Protein AF-A0A1N7TE26-F1 (afdb_monomer)

Mean predicted aligned error: 8.83 Å

Sequence (42 aa):
MVNPG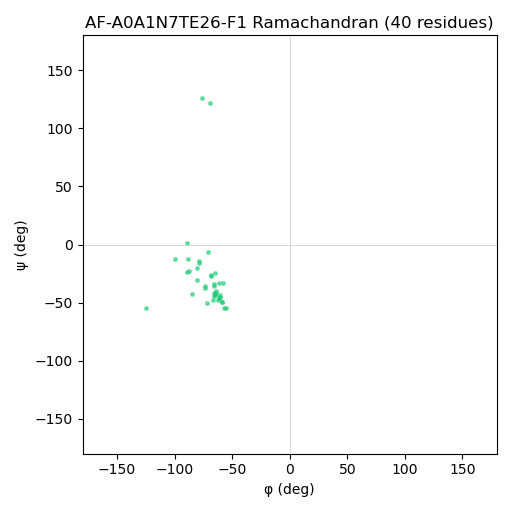IHFMTNLPSFFVPFVGLILPAIAMASLSLHIQKNKIF

Foldseek 3Di:
DDDPPCVVVVVVCVVVVCCVVPVVVVVVVVVVVVVVVVVVVD

Secondary structure (DSSP, 8-state):
---GGGHHHHHHHHHHHHIIIIIHHHHHHHHHHHHHHHHH--

Radius of gyration: 18.83 Å; Cα contacts (8 Å, |Δi|>4): 4; chains: 1; bounding box: 38×20×53 Å

Organism: NCBI:txid1754207

Solvent-accessible surface area (backbone atoms only — not comparable to full-atom values): 2577 Å² total; per-residue (Å²): 134,84,71,84,82,58,63,68,71,64,51,53,56,68,56,47,51,53,41,64,70,46,52,49,51,51,50,50,52,52,51,48,50,54,50,52,51,62,65,65,79,105

pLDDT: mean 82.4, std 14.37, range [42.81, 97.12]

Structure (mmCIF, N/CA/C/O backbone):
data_AF-A0A1N7TE26-F1
#
_entry.id   AF-A0A1N7TE26-F1
#
loop_
_atom_site.group_PDB
_atom_site.id
_atom_site.type_symbol
_atom_site.label_atom_id
_atom_site.label_alt_id
_atom_site.label_comp_id
_atom_site.label_asym_id
_atom_site.label_entity_id
_atom_site.label_seq_id
_atom_site.pdbx_PDB_ins_code
_atom_site.Cartn_x
_atom_site.Cartn_y
_atom_site.Cartn_z
_atom_site.occupancy
_atom_site.B_iso_or_equiv
_atom_site.auth_seq_id
_atom_site.auth_comp_id
_atom_site.auth_asym_id
_atom_site.auth_atom_id
_atom_site.pdbx_PDB_model_num
ATOM 1 N N . MET A 1 1 ? 17.696 -8.827 -31.058 1.00 42.81 1 MET A N 1
ATOM 2 C CA . MET A 1 1 ? 18.667 -8.767 -29.945 1.00 42.81 1 MET A CA 1
ATOM 3 C C . MET A 1 1 ? 18.149 -7.735 -28.949 1.00 42.81 1 MET A C 1
ATOM 5 O O . MET A 1 1 ? 18.175 -6.554 -29.264 1.00 42.81 1 MET A O 1
ATOM 9 N N . VAL A 1 2 ? 17.532 -8.170 -27.842 1.00 69.38 2 VAL A N 1
ATOM 10 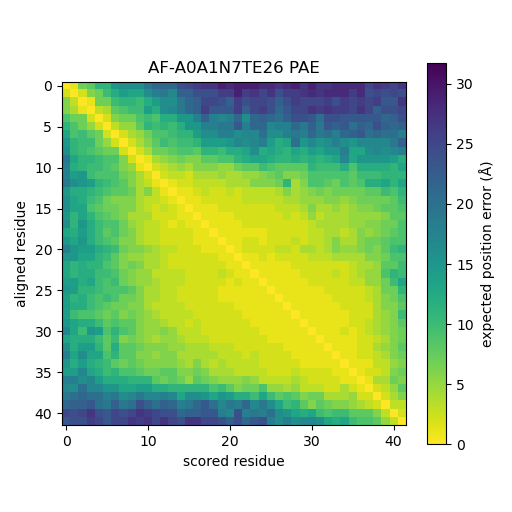C CA . VAL A 1 2 ? 16.992 -7.263 -26.808 1.00 69.38 2 VAL A CA 1
ATOM 11 C C . VAL A 1 2 ? 18.166 -6.731 -25.990 1.00 69.38 2 VAL A C 1
ATOM 13 O O . VAL A 1 2 ? 18.996 -7.505 -25.523 1.00 69.38 2 VAL A O 1
ATOM 16 N N . ASN A 1 3 ? 18.266 -5.410 -25.880 1.00 61.28 3 ASN A N 1
ATOM 17 C CA . ASN A 1 3 ? 19.352 -4.723 -25.189 1.00 61.28 3 ASN A CA 1
ATOM 18 C C . ASN A 1 3 ? 19.229 -4.971 -23.665 1.00 61.28 3 ASN A C 1
ATOM 20 O O . ASN A 1 3 ? 18.192 -4.626 -23.102 1.00 61.28 3 ASN A O 1
ATOM 24 N N . PRO A 1 4 ? 20.227 -5.544 -22.966 1.00 69.31 4 PRO A N 1
ATOM 25 C CA . PRO A 1 4 ? 20.095 -5.937 -21.554 1.00 69.31 4 PRO A CA 1
ATOM 26 C C . PRO A 1 4 ? 20.039 -4.756 -20.561 1.00 69.31 4 PRO A C 1
ATOM 28 O O . PRO A 1 4 ? 19.783 -4.962 -19.379 1.00 69.31 4 PRO A O 1
ATOM 31 N N . GLY A 1 5 ? 20.234 -3.513 -21.022 1.00 65.31 5 GLY A N 1
ATOM 32 C CA . GLY A 1 5 ? 20.263 -2.314 -20.171 1.00 65.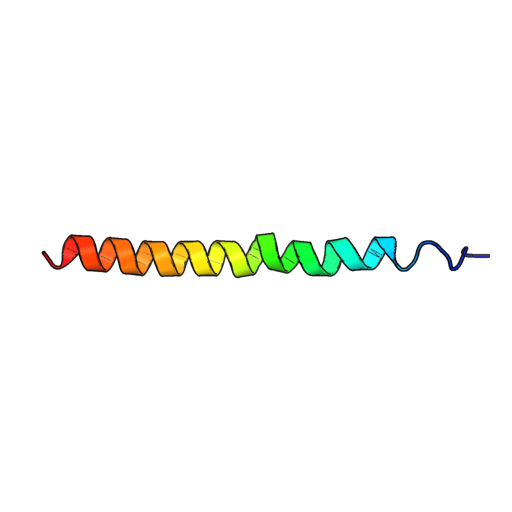31 5 GLY A CA 1
ATOM 33 C C . GLY A 1 5 ? 18.900 -1.758 -19.730 1.00 65.31 5 GLY A C 1
ATOM 34 O O . GLY A 1 5 ? 18.854 -0.939 -18.818 1.00 65.31 5 GLY A O 1
ATOM 35 N N . ILE A 1 6 ? 17.782 -2.182 -20.335 1.00 65.19 6 ILE A N 1
ATOM 36 C CA . ILE A 1 6 ? 16.444 -1.609 -20.052 1.00 65.19 6 ILE A CA 1
ATOM 37 C C . ILE A 1 6 ? 15.694 -2.289 -18.892 1.00 65.19 6 ILE A C 1
ATOM 39 O O . ILE A 1 6 ? 14.704 -1.751 -18.402 1.00 65.19 6 ILE A O 1
ATOM 43 N N . HIS A 1 7 ? 16.171 -3.449 -18.431 1.00 59.69 7 HIS A N 1
ATOM 44 C CA . HIS A 1 7 ? 15.468 -4.316 -17.473 1.00 59.69 7 HIS A CA 1
ATOM 45 C C . HIS A 1 7 ? 15.342 -3.713 -16.060 1.00 59.69 7 HIS A C 1
ATOM 47 O O . HIS A 1 7 ? 14.421 -4.043 -15.321 1.00 59.69 7 HIS A O 1
ATOM 53 N N . PHE A 1 8 ? 16.251 -2.814 -15.665 1.00 63.59 8 PHE A N 1
ATOM 54 C CA . PHE A 1 8 ? 16.200 -2.174 -14.344 1.00 63.59 8 PHE A CA 1
ATOM 55 C C . PHE A 1 8 ? 15.085 -1.119 -14.254 1.00 63.59 8 PHE A C 1
ATOM 57 O O . PHE A 1 8 ? 14.392 -1.016 -13.242 1.00 63.59 8 PHE A O 1
ATOM 64 N N . MET A 1 9 ? 14.860 -0.373 -15.341 1.00 67.31 9 MET A N 1
ATOM 65 C CA . MET A 1 9 ? 13.871 0.708 -15.391 1.00 67.31 9 MET A CA 1
ATOM 66 C C . MET A 1 9 ? 12.427 0.180 -15.323 1.00 67.31 9 MET A C 1
ATOM 68 O O . MET A 1 9 ? 11.536 0.874 -14.839 1.00 67.31 9 MET A O 1
ATOM 72 N N . THR A 1 10 ? 12.185 -1.056 -15.772 1.00 71.94 10 THR A N 1
ATOM 73 C CA . THR A 1 10 ? 10.847 -1.670 -15.810 1.00 71.94 10 THR A CA 1
ATOM 74 C C . THR A 1 10 ? 10.385 -2.243 -14.469 1.00 71.94 10 THR A C 1
ATOM 76 O O . THR A 1 10 ? 9.185 -2.396 -14.257 1.00 71.94 10 THR A O 1
ATOM 79 N N . ASN A 1 11 ? 11.297 -2.528 -13.535 1.00 75.69 11 ASN A N 1
ATOM 80 C CA . ASN A 1 11 ? 10.950 -3.132 -12.242 1.00 75.69 11 ASN A CA 1
ATOM 81 C C . ASN A 1 11 ? 10.620 -2.104 -11.148 1.00 75.69 11 ASN A C 1
ATOM 83 O O . ASN A 1 11 ? 9.871 -2.421 -10.226 1.00 75.69 11 ASN A O 1
ATOM 87 N N . LEU A 1 12 ? 11.114 -0.868 -11.272 1.00 82.88 12 LEU A N 1
ATOM 88 C CA . LEU A 1 12 ? 10.759 0.249 -10.390 1.00 82.88 12 LEU A CA 1
ATOM 89 C C . LEU A 1 12 ? 9.238 0.503 -10.328 1.00 82.88 12 LEU A C 1
ATOM 91 O O . LEU A 1 12 ? 8.685 0.460 -9.226 1.00 82.88 12 LEU A O 1
ATOM 95 N N . PRO A 1 13 ? 8.518 0.706 -11.454 1.00 84.25 13 PRO A N 1
ATOM 96 C CA . PRO A 1 13 ? 7.079 0.963 -11.402 1.00 84.25 13 PRO A CA 1
ATOM 97 C C . PRO A 1 13 ? 6.302 -0.208 -10.790 1.00 84.25 13 PRO A C 1
ATOM 99 O O . PRO A 1 13 ? 5.350 0.023 -10.053 1.00 84.25 13 PRO A O 1
ATOM 102 N N . SER A 1 14 ? 6.737 -1.456 -10.993 1.00 87.00 14 SER A N 1
ATOM 103 C CA . SER A 1 14 ? 6.070 -2.628 -10.411 1.00 87.00 14 SER A CA 1
ATOM 104 C C . SER A 1 14 ? 6.125 -2.674 -8.880 1.00 87.00 14 SER A C 1
ATOM 106 O O . SER A 1 14 ? 5.265 -3.313 -8.279 1.00 87.00 14 SER A O 1
ATOM 108 N N . PHE A 1 15 ? 7.111 -2.034 -8.245 1.00 87.69 15 PHE A N 1
ATOM 109 C CA . PHE A 1 15 ? 7.188 -1.939 -6.785 1.00 87.69 15 PHE A CA 1
ATOM 110 C C . PHE A 1 15 ? 6.352 -0.772 -6.249 1.00 87.69 15 PHE A C 1
ATOM 112 O O . PHE A 1 15 ? 5.618 -0.926 -5.275 1.00 87.69 15 PHE A O 1
ATOM 119 N N . PHE A 1 16 ? 6.414 0.387 -6.911 1.00 90.94 16 PHE A N 1
ATOM 120 C CA . PHE A 1 16 ? 5.694 1.581 -6.466 1.00 90.94 16 PHE A CA 1
ATOM 121 C C . PHE A 1 16 ? 4.189 1.508 -6.720 1.00 90.94 16 PHE A C 1
ATOM 123 O O . PHE A 1 16 ? 3.429 1.971 -5.875 1.00 90.94 16 PHE A O 1
ATOM 130 N N . VAL A 1 17 ? 3.743 0.905 -7.828 1.00 91.88 17 VAL A N 1
ATOM 131 C CA . VAL A 1 17 ? 2.318 0.836 -8.200 1.00 91.88 17 VAL A CA 1
ATOM 132 C C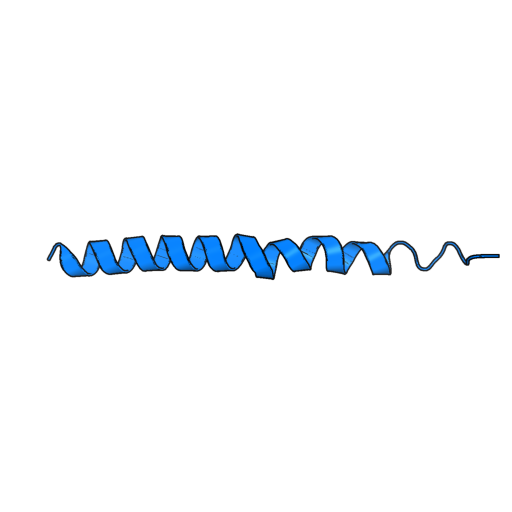 . VAL A 1 17 ? 1.466 0.146 -7.120 1.00 91.88 17 VAL A C 1
ATOM 134 O O . VAL A 1 17 ? 0.485 0.749 -6.684 1.00 91.88 17 VAL A O 1
ATOM 137 N N . PRO A 1 18 ? 1.829 -1.039 -6.591 1.00 92.00 18 PRO A N 1
ATOM 138 C CA . PRO A 1 18 ? 1.120 -1.638 -5.459 1.00 92.00 18 PRO A CA 1
ATOM 139 C C . PRO A 1 18 ? 1.255 -0.822 -4.169 1.00 92.00 18 PRO A C 1
ATOM 141 O O . PRO A 1 18 ? 0.327 -0.759 -3.367 1.00 92.00 18 PRO A O 1
ATOM 144 N N . PHE A 1 19 ? 2.396 -0.166 -3.955 1.00 94.50 19 PHE A N 1
ATOM 145 C CA . PHE A 1 19 ? 2.637 0.608 -2.739 1.00 94.50 19 PHE A CA 1
ATOM 146 C C . PHE A 1 19 ? 1.720 1.831 -2.644 1.00 94.50 19 PHE A C 1
ATOM 148 O O . PHE A 1 19 ? 1.065 2.041 -1.623 1.00 94.50 19 PHE A O 1
ATOM 155 N N . VAL A 1 20 ? 1.623 2.607 -3.724 1.00 93.38 20 VAL A N 1
ATOM 156 C CA . VAL A 1 20 ? 0.764 3.797 -3.776 1.00 93.38 20 VAL A CA 1
ATOM 157 C C . VAL A 1 20 ? -0.697 3.446 -4.050 1.00 93.38 20 VAL A C 1
ATOM 159 O O . VAL A 1 20 ? -1.579 4.154 -3.581 1.00 93.38 20 VAL A O 1
ATOM 162 N N . GLY A 1 21 ? -0.962 2.361 -4.784 1.00 94.19 21 GLY A 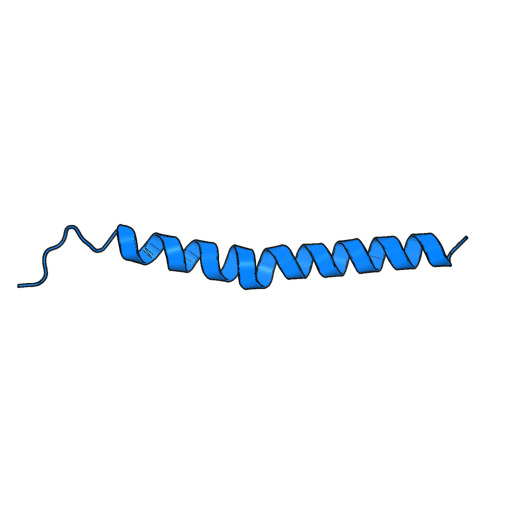N 1
ATOM 163 C CA . GLY A 1 21 ? -2.312 1.950 -5.175 1.00 94.19 21 GLY A CA 1
ATOM 164 C C . GLY A 1 21 ? -3.033 1.059 -4.162 1.00 94.19 21 GLY A C 1
ATOM 165 O O . GLY A 1 21 ? -4.259 1.021 -4.175 1.00 94.19 21 GLY A O 1
ATOM 166 N N . LEU A 1 22 ? -2.307 0.357 -3.282 1.00 94.19 22 LEU A N 1
ATOM 167 C CA . LEU A 1 22 ? -2.891 -0.579 -2.309 1.00 94.19 22 LEU A CA 1
ATOM 168 C C . LEU A 1 22 ? -2.486 -0.254 -0.869 1.00 94.19 22 LEU A C 1
ATOM 170 O O . LEU A 1 22 ? -3.354 -0.074 -0.018 1.00 94.19 22 LEU A O 1
ATOM 174 N N . ILE A 1 23 ? -1.186 -0.155 -0.579 1.00 96.31 23 ILE A N 1
ATOM 175 C CA . ILE A 1 23 ? -0.697 -0.034 0.807 1.00 96.31 23 ILE A CA 1
ATOM 176 C C . ILE A 1 23 ? -1.017 1.347 1.388 1.00 96.31 23 ILE A C 1
ATOM 178 O O . ILE A 1 23 ? -1.613 1.445 2.460 1.00 96.31 23 ILE A O 1
ATOM 182 N N . LEU A 1 24 ? -0.675 2.418 0.672 1.00 96.44 24 LEU A N 1
ATOM 183 C CA . LEU A 1 24 ? -0.955 3.790 1.094 1.00 96.44 24 LEU A CA 1
ATOM 184 C C . LEU A 1 24 ? -2.461 4.058 1.314 1.00 96.44 24 LEU A C 1
ATOM 186 O O . LEU A 1 24 ? -2.814 4.543 2.392 1.00 96.44 24 LEU A O 1
ATOM 190 N N . PRO A 1 25 ? -3.370 3.704 0.383 1.00 93.38 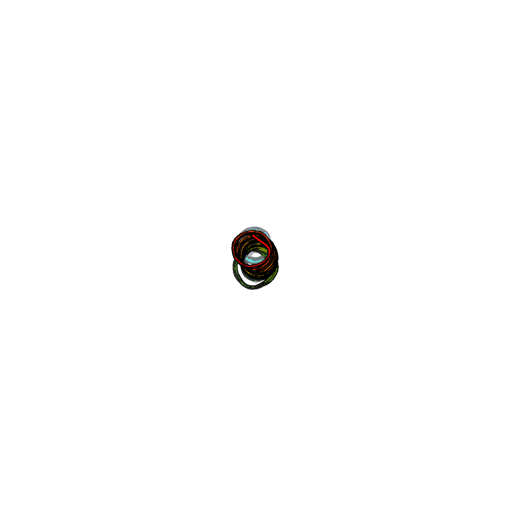25 PRO A N 1
ATOM 191 C CA . PRO A 1 25 ? -4.804 3.861 0.604 1.00 93.38 25 PRO A CA 1
ATOM 192 C C . PRO A 1 25 ? -5.343 2.955 1.717 1.00 93.38 25 PRO A C 1
ATOM 194 O O . PRO A 1 25 ? -6.192 3.409 2.481 1.00 93.38 25 PRO A O 1
ATOM 197 N N . ALA A 1 26 ? -4.842 1.724 1.884 1.00 96.31 26 ALA A N 1
ATOM 198 C CA . ALA A 1 26 ? -5.239 0.867 3.007 1.00 96.31 26 ALA A CA 1
ATOM 199 C C . ALA A 1 26 ? -4.896 1.501 4.365 1.00 96.31 26 ALA A C 1
ATOM 201 O O . ALA A 1 26 ? -5.735 1.527 5.268 1.00 96.31 26 ALA A O 1
ATOM 202 N N . ILE A 1 27 ? -3.698 2.079 4.492 1.00 97.12 27 ILE A N 1
ATOM 203 C CA . ILE A 1 27 ? -3.281 2.804 5.699 1.00 97.12 27 ILE A CA 1
ATOM 204 C C . ILE A 1 27 ? -4.144 4.055 5.899 1.00 97.12 27 ILE A C 1
ATOM 206 O O . ILE A 1 27 ? -4.594 4.307 7.017 1.00 97.12 27 ILE A O 1
ATOM 210 N N . ALA A 1 28 ? -4.418 4.819 4.838 1.00 95.62 28 ALA A N 1
ATOM 211 C CA . ALA A 1 28 ? -5.265 6.008 4.913 1.00 95.62 28 ALA A CA 1
ATOM 212 C C . ALA A 1 28 ? -6.690 5.669 5.381 1.00 95.62 28 ALA A C 1
ATOM 214 O O . ALA A 1 28 ? -7.202 6.327 6.282 1.00 95.62 28 ALA A O 1
A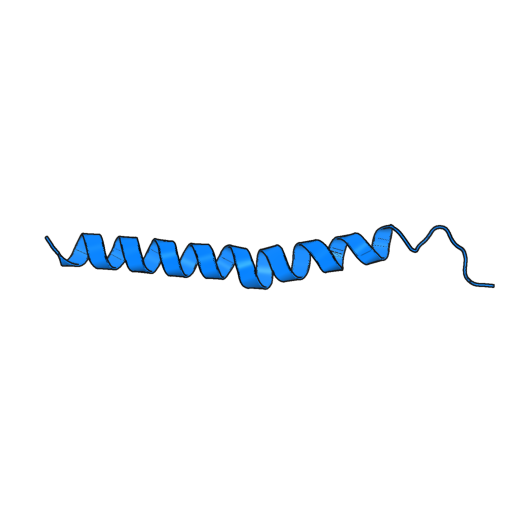TOM 215 N N . MET A 1 29 ? -7.304 4.612 4.839 1.00 95.69 29 MET A N 1
ATOM 216 C CA . MET A 1 29 ? -8.639 4.155 5.242 1.00 95.69 29 MET A CA 1
ATOM 217 C C . MET A 1 29 ? -8.663 3.638 6.685 1.00 95.69 29 MET A C 1
ATOM 219 O O . MET A 1 29 ? -9.581 3.971 7.432 1.00 95.69 29 MET A O 1
ATOM 223 N N . ALA A 1 30 ? -7.651 2.876 7.109 1.00 95.56 30 ALA A N 1
ATOM 224 C CA . ALA A 1 30 ? -7.551 2.392 8.486 1.00 95.56 30 ALA A CA 1
ATOM 225 C C . ALA A 1 30 ? -7.344 3.545 9.484 1.00 95.56 30 ALA A C 1
ATOM 227 O O . ALA A 1 30 ? -8.024 3.615 10.508 1.00 95.56 30 ALA A O 1
ATOM 228 N N . SER A 1 31 ? -6.452 4.482 9.159 1.00 95.94 31 SER A N 1
ATOM 229 C CA . SER A 1 31 ? -6.202 5.688 9.954 1.00 95.94 31 SER A CA 1
ATOM 230 C C . SER A 1 31 ? -7.454 6.559 10.051 1.00 95.94 31 SER A C 1
ATOM 232 O O . SER A 1 31 ? -7.849 6.961 11.146 1.00 95.94 31 SER A O 1
ATOM 234 N N . LEU A 1 32 ? -8.141 6.777 8.926 1.00 93.50 32 LEU A N 1
ATOM 235 C CA . LEU A 1 32 ? -9.385 7.536 8.872 1.00 93.50 32 LEU A CA 1
ATOM 236 C C . LEU A 1 32 ? -10.504 6.845 9.662 1.00 93.50 32 LEU A C 1
ATOM 238 O O . LEU A 1 32 ? -11.213 7.507 10.412 1.00 93.50 32 LEU A O 1
ATOM 242 N N . SER A 1 33 ? -10.625 5.519 9.570 1.00 94.00 33 SER A N 1
ATOM 243 C CA . SER A 1 33 ? -11.588 4.741 10.357 1.00 94.00 33 SER A CA 1
ATOM 244 C C . SER A 1 33 ? -11.324 4.876 11.857 1.00 94.00 33 SER A C 1
ATOM 246 O O . SER A 1 33 ? -12.249 5.130 12.625 1.00 94.00 33 SER A O 1
ATOM 248 N N . LEU A 1 34 ? -10.066 4.748 12.292 1.00 92.50 34 LEU A N 1
ATOM 249 C CA . LEU A 1 34 ? -9.689 4.940 13.694 1.00 92.50 34 LEU A CA 1
ATOM 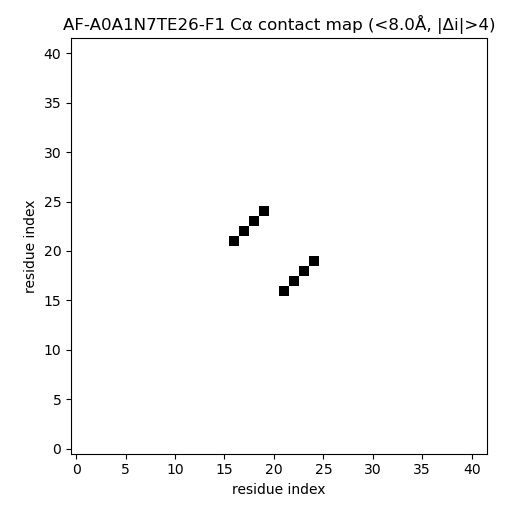250 C C . LEU A 1 34 ? -9.934 6.380 14.157 1.00 92.50 34 LEU A C 1
ATOM 252 O O . LEU A 1 34 ? -10.422 6.588 15.266 1.00 92.50 34 LEU A O 1
ATOM 256 N N . HIS A 1 35 ? -9.635 7.368 13.316 1.00 92.06 35 HIS A N 1
ATOM 257 C CA . HIS A 1 35 ? -9.893 8.775 13.604 1.00 92.06 35 HIS A CA 1
ATOM 258 C C . HIS A 1 35 ? -11.393 9.061 13.772 1.00 92.06 35 HIS A C 1
ATOM 260 O O . HIS A 1 35 ? -11.793 9.659 14.771 1.00 92.06 35 HIS A O 1
ATOM 266 N N . ILE A 1 36 ? -12.232 8.574 12.853 1.00 91.19 36 ILE A N 1
ATOM 267 C CA . ILE A 1 36 ? -13.690 8.755 12.896 1.00 91.19 36 ILE A CA 1
ATOM 268 C C . ILE A 1 36 ? -14.299 8.040 14.103 1.00 91.19 36 ILE A C 1
ATOM 270 O O . ILE A 1 36 ? -15.148 8.621 14.778 1.00 91.19 36 ILE A O 1
ATOM 274 N N . GLN A 1 37 ? -13.854 6.813 14.404 1.00 88.00 37 GLN A N 1
ATOM 275 C CA . GLN A 1 37 ? -14.282 6.092 15.603 1.00 88.00 37 GLN A CA 1
ATOM 276 C C . GLN A 1 37 ? -13.964 6.943 16.832 1.00 88.00 37 GLN A C 1
ATOM 278 O O . GLN A 1 37 ? -14.890 7.298 17.546 1.00 88.00 37 GLN A O 1
ATOM 283 N N . LYS A 1 38 ? -12.709 7.387 17.013 1.00 82.88 38 LYS A N 1
ATOM 284 C CA . LYS A 1 38 ? -12.280 8.225 18.152 1.00 82.88 38 LYS A CA 1
ATOM 285 C C . LYS A 1 38 ? -13.049 9.546 18.285 1.00 82.88 38 LYS A C 1
ATOM 287 O O . LYS A 1 38 ? -13.271 9.975 19.409 1.00 82.88 38 LYS A O 1
ATOM 292 N N . ASN A 1 39 ? -13.476 10.163 17.183 1.00 77.25 39 ASN A N 1
ATOM 293 C CA . ASN A 1 39 ? -14.277 11.395 17.196 1.00 77.25 39 ASN A CA 1
ATOM 294 C C . ASN A 1 39 ? -15.772 11.158 17.498 1.00 77.25 39 ASN A C 1
ATOM 296 O O . ASN A 1 39 ? -16.492 12.105 17.783 1.00 77.25 39 ASN A O 1
ATOM 300 N N . LYS A 1 40 ? -16.265 9.918 17.394 1.00 63.22 40 LYS A N 1
ATOM 301 C CA . LYS A 1 40 ? -17.667 9.543 17.659 1.00 63.22 40 LYS A CA 1
ATOM 302 C C . LYS A 1 40 ? -17.890 8.929 19.048 1.00 63.22 40 LYS A C 1
ATOM 304 O O . LYS A 1 40 ? -19.043 8.773 19.431 1.00 63.22 40 LYS A O 1
ATOM 309 N N . ILE A 1 41 ? -16.824 8.553 19.769 1.00 61.44 41 ILE A N 1
ATOM 310 C CA . ILE A 1 41 ? -16.889 8.010 21.149 1.00 61.44 41 ILE A CA 1
ATOM 311 C C . ILE A 1 41 ? -16.832 9.109 22.227 1.00 61.44 41 ILE A C 1
ATOM 313 O O . ILE A 1 41 ? -16.832 8.773 23.409 1.00 61.44 41 ILE A O 1
ATOM 317 N N . PHE A 1 42 ? -16.765 10.388 21.839 1.00 57.94 42 PHE A N 1
ATOM 318 C CA . PHE A 1 42 ? -16.861 11.540 22.741 1.00 57.94 42 PHE A CA 1
ATOM 319 C C . PHE A 1 42 ? -18.140 12.328 22.459 1.00 57.94 42 PHE A C 1
ATOM 321 O O . PHE A 1 4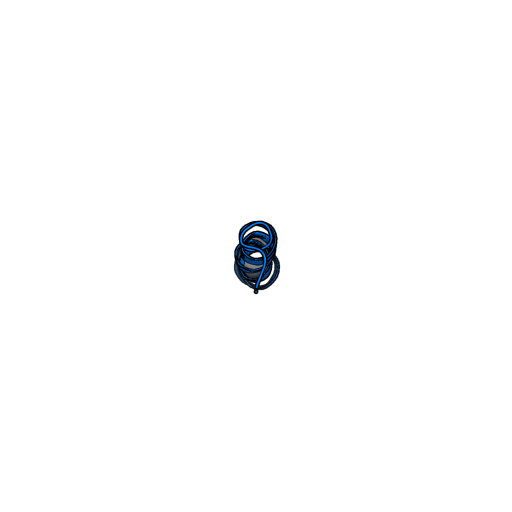2 ? -18.491 12.444 21.261 1.00 57.94 42 PHE A O 1
#

InterPro domains:
  IPR001302 Photosystem I reaction centre subunit VIII [MF_00431] (9-42)
  IPR001302 Photosystem I reaction centre subunit VIII [PF00796] (12-36)
  IPR001302 Photosystem I reaction centre subunit VIII [PTHR35775] (9-42)
  IPR001302 Photosystem I reaction centre subunit VIII [TIGR03052] (10-39)
  IPR036357 Photosystem I reaction centre subunit VIII superfamily [SSF81540] (7-39)